Protein AF-A0A836K0W7-F1 (afdb_monomer)

Secondary structure (DSSP, 8-state):
--------------HHHHHT-S--TT---TT--EEEEE--SHHHHHHHHHHHHTT--SEEEEE-SSHHHHHHHHHHHHHTGGGTTS-EEEEE-SSS-TTTTT--

Radius of gyration: 19.11 Å; Cα contacts (8 Å, |Δi|>4): 118; chains: 1; bounding box: 28×46×59 Å

Mean predicted aligned error: 12.08 Å

Organism: NCBI:txid230685

Solvent-accessible surface area (backbone atoms only — not comparable to full-atom values): 6274 Å² total; per-residue (Å²): 136,82,81,79,77,77,78,73,77,93,62,88,84,45,72,66,60,66,75,48,65,68,70,81,88,75,73,75,67,88,74,73,34,73,44,78,41,79,38,60,50,75,71,36,46,52,51,53,48,53,41,28,70,69,59,66,33,47,27,42,36,33,25,17,90,50,36,69,58,9,32,50,54,25,51,57,53,49,75,48,15,82,83,30,74,61,42,49,59,42,38,28,56,70,85,75,54,72,62,71,69,67,77,110

InterPro domains:
  IPR001236 Lactate/malate dehydrogenase, N-terminal [PF00056] (33-97)
  IPR001557 L-lactate/malate dehydrogenase [PR00086] (34-58)
  IPR001557 L-lactate/malate dehydrogenase [PR00086] (59-83)
  IPR036291 NAD(P)-binding domain superfamily [SSF51735] (19-99)

Sequence (104 aa):
MTETRKKLPEVASNTVTVLLAKQAEHLVDGHRVKVVVVGSAPKGVAVAIAILFKRLASELVLIDVNEDLAKAEAEDISHAAAYLGNPRIVGTKGEARWEEAAEK

Foldseek 3Di:
DDPDPPPDPPDPDDVCCVVVVPPCPDPPVVDAAEEEFEDLPPVSLVVQVVCLQVVVHLEYEYEYCDQVSQAVSQVVVQVVCVNSVNHHTYGGNPPDDPPVVVVD

Nearest PDB structures (foldseek):
  7nay-assembly1_A  TM=9.422E-01  e=8.151E-05  Selenomonas ruminantium
  6j9t-assembly1_A-2  TM=8.046E-01  e=2.266E-04  Lacticaseibacillus casei DSM 20011 = JCM 1134 = ATCC 393
  1guz-assembly1_D  TM=8.729E-01  e=7.217E-04  Prosthecochloris vibrioformis
  1guz-assembly1_B  TM=8.508E-01  e=6.297E-04  Prosthecochloris vibrioformis
  1gv0-assembly1_B-2  TM=8.567E-01  e=1.527E-03  Chlorobaculum tepidum

pLDDT: mean 77.43, std 20.3, range [36.62, 96.5]

Structure (mmCIF, N/CA/C/O backbone):
data_AF-A0A836K0W7-F1
#
_entry.id   AF-A0A836K0W7-F1
#
loop_
_atom_site.group_PDB
_atom_site.id
_atom_site.type_symbol
_atom_site.label_atom_id
_atom_site.label_alt_id
_atom_site.label_comp_id
_atom_site.label_asym_id
_atom_site.label_entity_id
_atom_site.label_seq_id
_atom_site.pdbx_PDB_ins_code
_atom_site.Cartn_x
_atom_site.Cartn_y
_atom_site.Cartn_z
_atom_site.occupancy
_atom_site.B_iso_or_equiv
_atom_site.auth_seq_id
_atom_site.auth_comp_id
_atom_site.auth_asym_id
_atom_site.auth_atom_id
_atom_site.pdbx_PDB_model_num
ATOM 1 N N . MET A 1 1 ? -4.971 -37.596 46.133 1.00 39.34 1 MET A N 1
ATOM 2 C CA . MET A 1 1 ? -5.420 -36.972 44.870 1.00 39.34 1 MET A CA 1
ATOM 3 C C . MET A 1 1 ? -4.241 -36.218 44.289 1.00 39.34 1 MET A C 1
ATOM 5 O O . MET A 1 1 ? -3.884 -35.167 44.794 1.00 39.34 1 MET A O 1
ATOM 9 N N . THR A 1 2 ? -3.550 -36.833 43.335 1.00 36.62 2 THR A N 1
ATOM 10 C CA . THR A 1 2 ? -2.362 -36.280 42.677 1.00 36.62 2 THR A CA 1
ATOM 11 C C . THR A 1 2 ? -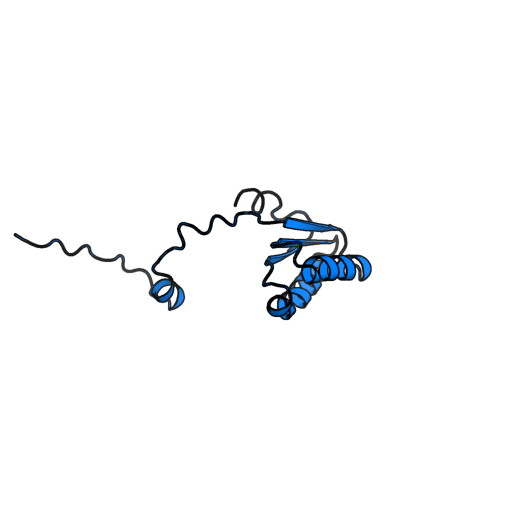2.801 -35.294 41.602 1.00 36.62 2 THR A C 1
ATOM 13 O O . THR A 1 2 ? -3.345 -35.712 40.580 1.00 36.62 2 THR A O 1
ATOM 16 N N . GLU A 1 3 ? -2.586 -33.998 41.827 1.00 39.91 3 GLU A N 1
ATOM 17 C CA . GLU A 1 3 ? -2.766 -32.990 40.785 1.00 39.91 3 GLU A CA 1
ATOM 18 C C . GLU A 1 3 ? -1.795 -33.260 39.635 1.00 39.91 3 GLU A C 1
ATOM 20 O O . GLU A 1 3 ? -0.571 -33.200 39.776 1.00 39.91 3 GLU A O 1
ATOM 25 N N . THR A 1 4 ? -2.350 -33.579 38.472 1.00 43.81 4 THR A N 1
ATOM 26 C CA . THR A 1 4 ? -1.591 -33.732 37.237 1.00 43.81 4 THR A CA 1
ATOM 27 C C . THR A 1 4 ? -1.242 -32.333 36.738 1.00 43.81 4 THR A C 1
ATOM 29 O O . THR A 1 4 ? -2.024 -31.699 36.029 1.00 43.81 4 THR A O 1
ATOM 32 N N . ARG A 1 5 ? -0.067 -31.814 37.119 1.00 45.69 5 ARG A N 1
ATOM 33 C CA . ARG A 1 5 ? 0.502 -30.629 36.464 1.00 45.69 5 ARG A CA 1
ATOM 34 C C . ARG A 1 5 ? 0.662 -30.959 34.982 1.00 45.69 5 ARG A C 1
ATOM 36 O O . ARG A 1 5 ? 1.548 -31.728 34.612 1.00 45.69 5 ARG A O 1
ATOM 43 N N . LYS A 1 6 ? -0.207 -30.401 34.133 1.00 49.16 6 LYS A N 1
ATOM 44 C CA . LYS A 1 6 ? -0.010 -30.410 32.681 1.00 49.16 6 LYS A CA 1
ATOM 45 C C . LYS A 1 6 ? 1.353 -29.768 32.418 1.00 49.16 6 LYS A C 1
ATOM 47 O O . LYS A 1 6 ? 1.527 -28.578 32.671 1.00 49.16 6 LYS A O 1
ATOM 52 N N . LYS A 1 7 ? 2.331 -30.566 31.978 1.00 44.03 7 LYS A N 1
ATOM 53 C CA . LYS A 1 7 ? 3.603 -30.052 31.461 1.00 44.03 7 LYS A CA 1
ATOM 54 C C . LYS A 1 7 ? 3.263 -29.125 30.297 1.00 44.03 7 LYS A C 1
ATOM 56 O O . LYS A 1 7 ? 2.734 -29.584 29.287 1.00 44.03 7 LYS A O 1
ATOM 61 N N . LEU A 1 8 ? 3.518 -27.831 30.475 1.00 49.44 8 LEU A N 1
ATOM 62 C CA . LEU A 1 8 ? 3.521 -26.873 29.376 1.00 49.44 8 LEU A CA 1
ATOM 63 C C . LEU A 1 8 ? 4.571 -27.343 28.356 1.00 49.44 8 LEU A C 1
ATOM 65 O O . LEU A 1 8 ? 5.652 -27.769 28.778 1.00 49.44 8 LEU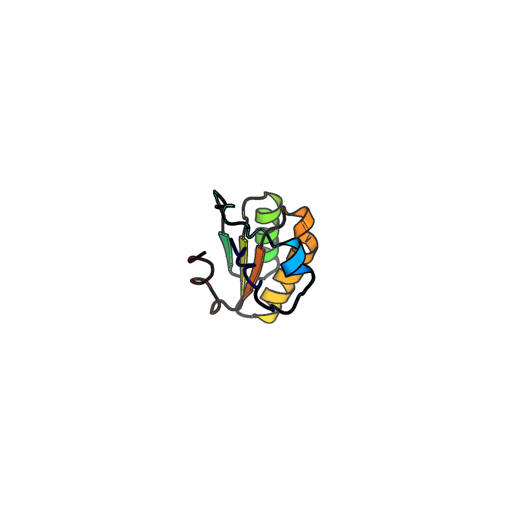 A O 1
ATOM 69 N N . PRO A 1 9 ? 4.257 -27.330 27.050 1.00 51.38 9 PRO A N 1
ATOM 70 C CA . PRO A 1 9 ? 5.222 -27.710 26.035 1.00 51.38 9 PRO A CA 1
ATOM 71 C C . PRO A 1 9 ? 6.412 -26.751 26.110 1.00 51.38 9 PRO A C 1
ATOM 73 O O . PRO A 1 9 ? 6.240 -25.539 26.244 1.00 51.38 9 PRO A O 1
ATOM 76 N N . GLU A 1 10 ? 7.617 -27.308 26.059 1.00 57.69 10 GLU A N 1
ATOM 77 C CA . GLU A 1 10 ? 8.876 -26.571 25.984 1.00 57.69 10 GLU A CA 1
ATOM 78 C C . GLU A 1 10 ? 8.970 -25.915 24.598 1.00 57.69 10 GLU A C 1
ATOM 80 O O . GLU A 1 10 ? 9.599 -26.418 23.674 1.00 57.69 10 GLU A O 1
ATOM 85 N N . VAL A 1 11 ? 8.227 -24.824 24.416 1.00 57.62 11 VAL A N 1
ATOM 86 C CA . VAL A 1 11 ? 8.247 -24.007 23.204 1.00 57.62 11 VAL A CA 1
ATOM 87 C C . VAL A 1 11 ? 9.293 -22.928 23.435 1.00 57.62 11 VAL A C 1
ATOM 89 O O . VAL A 1 11 ? 9.203 -22.198 24.421 1.00 57.62 11 VAL A O 1
ATOM 92 N N . ALA A 1 12 ? 10.297 -22.846 22.557 1.00 59.88 12 ALA A N 1
ATOM 93 C CA . ALA A 1 12 ? 11.346 -21.831 22.610 1.00 59.88 12 ALA A CA 1
ATOM 94 C C . ALA A 1 12 ? 10.727 -20.442 22.854 1.00 59.88 12 ALA A C 1
ATOM 96 O O . ALA A 1 12 ? 10.009 -19.897 22.012 1.00 59.88 12 ALA A O 1
ATOM 97 N N . SER A 1 13 ? 10.944 -19.920 24.061 1.00 60.09 13 SER A N 1
ATOM 98 C CA . SER A 1 13 ? 10.213 -18.773 24.589 1.00 60.09 13 SER A CA 1
ATOM 99 C C . SER A 1 13 ? 10.775 -17.490 23.992 1.00 60.09 13 SER A C 1
ATOM 101 O O . SER A 1 13 ? 11.722 -16.905 24.515 1.00 60.09 13 SER A O 1
ATOM 103 N N . ASN A 1 14 ? 10.233 -17.067 22.852 1.00 77.12 14 ASN A N 1
ATOM 104 C CA . ASN A 1 14 ? 10.411 -15.694 22.401 1.00 77.12 14 ASN A CA 1
ATOM 105 C C . ASN A 1 14 ? 9.385 -14.789 23.110 1.00 77.12 14 ASN A C 1
ATOM 107 O O . ASN A 1 14 ? 8.281 -15.215 23.460 1.00 77.12 14 ASN A O 1
ATOM 111 N N . THR A 1 15 ? 9.757 -13.528 23.344 1.00 79.31 15 THR A N 1
ATOM 112 C CA . THR A 1 15 ? 8.944 -12.554 24.096 1.00 79.31 15 THR A CA 1
ATOM 113 C C . THR A 1 15 ? 7.548 -12.369 23.495 1.00 79.31 15 THR A C 1
ATOM 115 O O . THR A 1 15 ? 6.583 -12.140 24.220 1.00 79.31 15 THR A O 1
ATOM 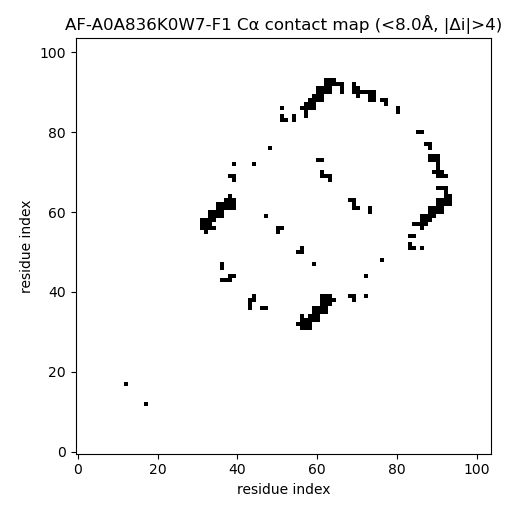118 N N . VAL A 1 16 ? 7.431 -12.521 22.173 1.00 78.56 16 VAL A N 1
ATOM 119 C CA . VAL A 1 16 ? 6.173 -12.404 21.425 1.00 78.56 16 VAL A CA 1
ATOM 120 C C . VAL A 1 16 ? 5.183 -13.482 21.874 1.00 78.56 16 VAL A C 1
ATOM 122 O O . VAL A 1 16 ? 4.065 -13.150 22.257 1.00 78.56 16 VAL A O 1
ATOM 125 N N . THR A 1 17 ? 5.601 -14.748 21.929 1.00 73.50 17 THR A N 1
ATOM 126 C CA . THR A 1 17 ? 4.758 -15.875 22.364 1.00 73.50 17 THR A CA 1
ATOM 127 C C . THR A 1 17 ? 4.342 -15.759 23.832 1.00 73.50 17 THR A C 1
ATOM 129 O O . THR A 1 17 ? 3.228 -16.137 24.186 1.00 73.50 17 THR A O 1
ATOM 132 N N . VAL A 1 18 ? 5.206 -15.203 24.689 1.00 80.44 18 VAL A N 1
ATOM 133 C CA . VAL A 1 18 ? 4.902 -14.997 26.116 1.00 80.44 18 VAL A CA 1
ATOM 134 C C . VAL A 1 18 ? 3.843 -13.913 26.313 1.00 80.44 18 VAL A C 1
ATOM 136 O O . VAL A 1 18 ? 2.896 -14.110 27.071 1.00 80.44 18 VAL A O 1
ATOM 139 N N . LEU A 1 19 ? 3.988 -12.771 25.635 1.00 81.50 19 LEU A N 1
ATOM 140 C CA . LEU A 1 19 ? 3.068 -11.641 25.787 1.00 81.50 19 LEU A CA 1
ATOM 141 C C . LEU A 1 19 ? 1.725 -11.880 25.083 1.00 81.50 19 LEU A C 1
ATOM 143 O O . LEU A 1 19 ? 0.690 -11.427 25.565 1.00 81.50 19 LEU A O 1
ATOM 147 N N . LEU A 1 20 ? 1.731 -12.622 23.974 1.00 77.88 20 LEU A N 1
ATOM 148 C CA . LEU A 1 20 ? 0.544 -12.947 23.175 1.00 77.88 20 LEU A CA 1
ATOM 149 C C . LEU A 1 20 ? -0.028 -14.337 23.498 1.00 77.88 20 LEU A C 1
ATOM 151 O O . LEU A 1 20 ? -0.765 -14.902 22.695 1.00 77.88 20 LEU A O 1
ATOM 155 N N . ALA A 1 21 ? 0.274 -14.889 24.680 1.00 71.06 21 ALA A N 1
ATOM 156 C CA . ALA A 1 21 ? -0.176 -16.217 25.114 1.00 71.06 21 ALA A CA 1
ATOM 157 C C . ALA A 1 21 ? -1.709 -16.396 25.101 1.00 71.06 21 ALA A C 1
ATOM 159 O O . ALA A 1 21 ? -2.208 -17.521 25.092 1.00 71.06 21 ALA A O 1
ATOM 160 N N . LYS A 1 22 ? -2.467 -15.294 25.066 1.00 63.62 22 LYS A N 1
ATOM 161 C CA . LYS A 1 22 ? -3.889 -15.299 24.729 1.00 63.62 22 LYS A CA 1
ATOM 162 C C . LYS A 1 22 ? -4.014 -15.126 23.214 1.00 63.62 22 LYS A C 1
ATOM 164 O O . LYS A 1 22 ? -3.973 -13.999 22.721 1.00 63.62 22 LYS A O 1
ATOM 169 N N . GLN A 1 23 ? -4.136 -16.234 22.479 1.00 59.44 23 GLN A N 1
ATOM 170 C CA . GLN A 1 23 ? -4.438 -16.158 21.051 1.00 59.44 23 GLN A CA 1
ATOM 171 C C . GLN A 1 23 ? -5.727 -15.349 20.877 1.00 59.44 23 GLN A C 1
ATOM 173 O O . GLN A 1 23 ? -6.708 -15.552 21.592 1.00 59.44 23 GLN A O 1
ATOM 178 N N . ALA A 1 24 ? -5.697 -14.362 19.986 1.00 57.09 24 ALA A N 1
ATOM 179 C CA . ALA A 1 24 ? -6.860 -13.564 19.639 1.00 57.09 24 ALA A CA 1
ATOM 180 C C . ALA A 1 24 ? -7.826 -14.441 18.829 1.00 57.09 24 ALA A C 1
ATOM 182 O O . ALA A 1 24 ? -7.878 -14.362 17.610 1.00 57.09 24 ALA A O 1
ATOM 183 N N . GLU A 1 25 ? -8.567 -15.319 19.499 1.00 52.03 25 GLU A N 1
ATOM 184 C CA . GLU A 1 25 ? -9.471 -16.275 18.843 1.00 52.03 25 GLU A CA 1
ATOM 185 C C . GLU A 1 25 ? -10.724 -15.600 18.256 1.00 52.03 25 GLU A C 1
ATOM 187 O O . GLU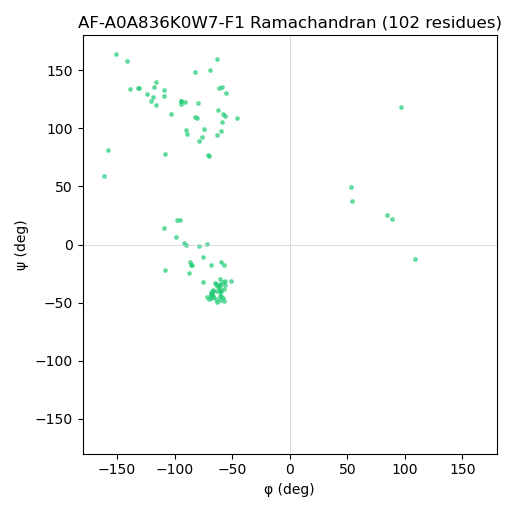 A 1 25 ? -11.600 -16.268 17.712 1.00 52.03 25 GLU A O 1
ATOM 192 N N . HIS A 1 26 ? -10.865 -14.275 18.375 1.00 49.16 26 HIS A N 1
ATOM 193 C CA . HIS A 1 26 ? -12.102 -13.612 17.980 1.00 49.16 26 HIS A CA 1
ATOM 194 C C . HIS A 1 26 ? -11.969 -12.104 17.756 1.00 49.16 26 HIS A C 1
ATOM 196 O O . HIS A 1 26 ? -12.652 -11.299 18.384 1.00 49.16 26 HIS A O 1
ATOM 202 N N . LEU A 1 27 ? -11.107 -11.700 16.829 1.00 53.41 27 LEU A N 1
ATOM 203 C CA . LEU A 1 27 ? -11.373 -10.482 16.067 1.00 53.41 27 LEU A CA 1
ATOM 204 C C . LEU A 1 27 ? -11.732 -10.943 14.661 1.00 53.41 27 LEU A C 1
ATOM 206 O O . LEU A 1 27 ? -10.902 -10.966 13.759 1.00 53.41 27 LEU A O 1
ATOM 210 N N . VAL A 1 28 ? -12.970 -11.419 14.510 1.00 47.22 28 VAL A N 1
ATO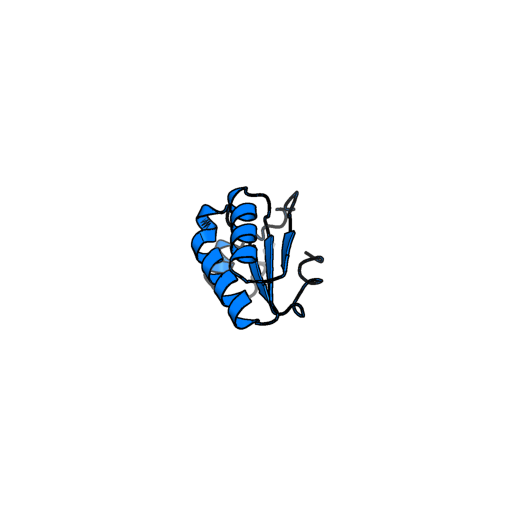M 211 C CA . VAL A 1 28 ? -13.586 -11.531 13.189 1.00 47.22 28 VAL A CA 1
ATOM 212 C C . VAL A 1 28 ? -13.675 -10.092 12.694 1.00 47.22 28 VAL A C 1
ATOM 214 O O . VAL A 1 28 ? -14.558 -9.346 13.114 1.00 47.22 28 VAL A O 1
ATOM 217 N N . ASP A 1 29 ? -12.672 -9.662 11.928 1.00 52.47 29 ASP A N 1
ATOM 218 C CA . ASP A 1 29 ? -12.597 -8.319 11.367 1.00 52.47 29 ASP A CA 1
ATOM 219 C C . ASP A 1 29 ? -13.826 -8.120 10.478 1.00 52.47 29 ASP A C 1
ATOM 221 O O . ASP A 1 29 ? -13.883 -8.581 9.339 1.00 52.47 29 ASP A O 1
ATOM 225 N N . GLY A 1 30 ? -14.843 -7.468 11.041 1.00 48.97 30 GLY A N 1
ATOM 226 C CA . GLY A 1 30 ? -16.195 -7.434 10.497 1.00 48.97 30 GLY A CA 1
ATOM 227 C C . GLY A 1 30 ? -16.313 -6.850 9.094 1.00 48.97 30 GLY A C 1
ATOM 228 O O . GLY A 1 30 ? -17.328 -7.092 8.464 1.00 48.97 30 GLY A O 1
ATOM 229 N N . HIS A 1 31 ? -15.301 -6.149 8.575 1.00 54.25 31 HIS A N 1
ATOM 230 C CA . HIS A 1 31 ? -15.216 -5.744 7.170 1.00 54.25 31 HIS A CA 1
ATOM 231 C C . HIS A 1 31 ? -13.753 -5.468 6.780 1.00 54.25 31 HIS A C 1
ATOM 233 O O . HIS A 1 31 ? -13.328 -4.311 6.749 1.00 54.25 31 HIS A O 1
ATOM 239 N N . ARG A 1 32 ? -12.962 -6.507 6.464 1.00 73.62 32 ARG A N 1
ATOM 240 C CA . ARG A 1 32 ? -11.659 -6.295 5.806 1.00 73.62 32 ARG A CA 1
ATOM 241 C C . ARG A 1 32 ? -11.869 -5.923 4.342 1.00 73.62 32 ARG A C 1
ATOM 243 O O . ARG A 1 32 ? -12.115 -6.779 3.497 1.00 73.62 32 ARG A O 1
ATOM 250 N N . VAL A 1 33 ? -11.796 -4.630 4.038 1.00 88.06 33 VAL A N 1
ATOM 251 C CA . VAL A 1 33 ? -11.827 -4.149 2.655 1.00 88.06 33 VAL A CA 1
ATOM 252 C C . VAL A 1 33 ? -10.422 -4.266 2.075 1.00 88.06 33 VAL A C 1
ATOM 254 O O . VAL A 1 33 ? -9.511 -3.528 2.456 1.00 88.06 33 VAL A O 1
ATOM 257 N N . LYS A 1 34 ? -10.259 -5.210 1.147 1.00 89.69 34 LYS A N 1
ATOM 258 C CA . LYS A 1 34 ? -9.035 -5.403 0.374 1.00 89.69 34 LYS A CA 1
ATOM 259 C C . LYS A 1 34 ? -9.138 -4.655 -0.947 1.00 89.69 34 LYS A C 1
ATOM 261 O O . LYS A 1 34 ? -10.049 -4.900 -1.735 1.00 89.69 34 LYS A O 1
ATOM 266 N N . VAL A 1 35 ? -8.189 -3.763 -1.196 1.00 92.69 35 VAL A N 1
ATOM 267 C CA . VAL A 1 35 ? -8.108 -2.977 -2.426 1.00 92.69 35 VAL A CA 1
ATOM 268 C C . VAL A 1 35 ? -6.844 -3.328 -3.185 1.00 92.69 35 VAL A C 1
ATOM 270 O O . VAL A 1 35 ? -5.769 -3.506 -2.618 1.00 92.69 35 VAL A O 1
ATOM 273 N N . VAL A 1 36 ? -6.993 -3.410 -4.500 1.00 93.62 36 VAL A N 1
ATOM 274 C CA . VAL A 1 36 ? -5.929 -3.757 -5.431 1.00 93.62 36 VAL A CA 1
ATOM 275 C C . VAL A 1 36 ? -5.715 -2.595 -6.366 1.00 93.62 36 VAL A C 1
ATOM 277 O O . VAL A 1 36 ? -6.662 -2.136 -7.004 1.00 93.62 36 VAL A O 1
ATOM 280 N N . VAL A 1 37 ? -4.474 -2.145 -6.469 1.00 93.94 37 VAL A N 1
ATOM 281 C CA . VAL A 1 37 ? -4.077 -1.121 -7.426 1.00 93.94 37 VAL A CA 1
ATOM 282 C C . VAL A 1 37 ? -3.094 -1.748 -8.399 1.00 93.94 37 VAL A C 1
ATOM 284 O O . VAL A 1 37 ? -2.044 -2.255 -8.010 1.00 93.94 37 VAL A O 1
ATOM 287 N N . VAL A 1 38 ? -3.469 -1.736 -9.676 1.00 93.62 38 VAL A N 1
ATOM 288 C CA . VAL A 1 38 ? -2.633 -2.232 -10.768 1.00 93.62 38 VAL A CA 1
ATOM 289 C C . VAL A 1 38 ? -1.867 -1.055 -11.364 1.00 93.62 38 VAL A C 1
ATOM 291 O O . VAL A 1 38 ? -2.468 -0.093 -11.842 1.00 93.62 38 VAL A O 1
ATOM 294 N N . GLY A 1 39 ? -0.544 -1.153 -11.336 1.00 92.38 39 GLY A N 1
ATOM 295 C CA . GLY A 1 39 ? 0.416 -0.130 -11.720 1.00 92.38 39 GLY A CA 1
ATOM 296 C C . GLY A 1 39 ? 0.927 0.664 -10.516 1.00 92.38 39 GLY A C 1
ATOM 297 O O . GLY A 1 39 ? 0.173 1.403 -9.884 1.00 92.38 39 GLY A O 1
ATOM 298 N N . SER A 1 40 ? 2.233 0.591 -10.274 1.00 92.62 40 SER A N 1
ATOM 299 C CA . SER A 1 40 ? 2.977 1.353 -9.259 1.00 92.62 40 SER A CA 1
ATOM 300 C C . SER A 1 40 ? 3.624 2.616 -9.832 1.00 92.62 40 SER A C 1
ATOM 302 O O . SER A 1 40 ? 4.551 3.182 -9.264 1.00 92.62 40 SER A O 1
ATOM 304 N N . ALA A 1 41 ? 3.127 3.103 -10.970 1.00 93.25 41 ALA A N 1
ATOM 305 C CA . ALA A 1 41 ? 3.472 4.433 -11.455 1.00 93.25 41 ALA A CA 1
ATOM 306 C C . ALA A 1 41 ? 2.981 5.513 -10.462 1.00 93.25 41 ALA A C 1
ATOM 308 O O . ALA A 1 41 ? 2.003 5.275 -9.746 1.00 93.25 41 ALA A O 1
ATOM 309 N N . PRO A 1 42 ? 3.526 6.747 -10.491 1.00 94.19 42 PRO A N 1
ATOM 310 C CA . PRO A 1 42 ? 3.145 7.814 -9.553 1.00 94.19 42 PRO A CA 1
ATOM 311 C C . PRO A 1 42 ? 1.632 8.068 -9.448 1.00 94.19 42 PRO A C 1
ATOM 313 O O . PRO A 1 42 ? 1.118 8.422 -8.392 1.00 94.19 42 PRO A O 1
ATOM 316 N N . LYS A 1 43 ? 0.887 7.848 -10.542 1.00 95.12 43 LYS A N 1
ATOM 317 C CA . LYS A 1 43 ? -0.581 7.949 -10.558 1.00 95.12 43 LYS A CA 1
ATOM 318 C C . LYS A 1 43 ? -1.256 6.840 -9.741 1.00 95.12 43 LYS A C 1
ATOM 320 O O . LYS A 1 43 ? -2.210 7.124 -9.027 1.00 95.12 43 LYS A O 1
ATOM 325 N N . GLY A 1 44 ? -0.779 5.600 -9.848 1.00 94.56 44 GLY A N 1
ATOM 326 C CA . GLY A 1 44 ? -1.307 4.459 -9.097 1.00 94.56 44 GLY A CA 1
ATOM 327 C C . GLY A 1 44 ? -1.009 4.585 -7.607 1.00 94.56 44 GLY A C 1
ATOM 328 O O . GLY A 1 44 ? -1.916 4.455 -6.788 1.00 94.56 44 GLY A O 1
ATOM 329 N N . VAL A 1 45 ? 0.219 4.981 -7.264 1.00 95.31 45 VAL A N 1
ATOM 330 C CA . VAL A 1 45 ? 0.631 5.269 -5.881 1.00 95.31 45 VAL A CA 1
ATOM 331 C C . VAL A 1 45 ? -0.213 6.395 -5.271 1.00 95.31 45 VAL A C 1
ATOM 333 O O . VAL A 1 45 ? -0.736 6.246 -4.169 1.00 95.31 45 VAL A O 1
ATOM 336 N N . ALA A 1 46 ? -0.460 7.485 -6.007 1.00 96.19 46 ALA A N 1
ATOM 337 C CA . ALA A 1 46 ? -1.327 8.567 -5.536 1.00 96.19 46 ALA A CA 1
ATOM 338 C C . ALA A 1 46 ? -2.764 8.096 -5.240 1.00 96.19 46 ALA A C 1
ATOM 340 O O . ALA A 1 46 ? -3.359 8.497 -4.237 1.00 96.19 46 ALA A O 1
ATOM 341 N N . VAL A 1 47 ? -3.323 7.221 -6.085 1.00 96.50 47 VAL A N 1
ATOM 342 C CA . VAL A 1 47 ? -4.652 6.624 -5.864 1.00 96.50 47 VAL A CA 1
ATOM 343 C C . VAL A 1 47 ? -4.644 5.708 -4.640 1.00 96.50 47 VAL A C 1
ATOM 345 O O . VAL A 1 47 ? -5.542 5.808 -3.804 1.00 96.50 47 VAL A O 1
ATOM 348 N N . ALA A 1 48 ? -3.624 4.863 -4.499 1.00 95.38 48 ALA A N 1
ATOM 349 C CA . ALA A 1 48 ? -3.455 3.976 -3.356 1.00 95.38 48 ALA A CA 1
ATOM 350 C C . ALA A 1 48 ? -3.415 4.760 -2.033 1.00 95.38 48 ALA A C 1
ATOM 352 O O . ALA A 1 48 ? -4.183 4.481 -1.111 1.00 95.38 48 ALA A O 1
ATOM 353 N N . ILE A 1 49 ? -2.601 5.816 -1.981 1.00 94.88 49 ILE A N 1
ATOM 354 C CA . ILE A 1 49 ? -2.497 6.721 -0.835 1.00 94.88 49 ILE A CA 1
ATOM 355 C C . ILE A 1 49 ? -3.844 7.398 -0.551 1.00 94.88 49 ILE A C 1
ATOM 357 O O . ILE A 1 49 ? -4.278 7.427 0.597 1.00 94.88 49 ILE A O 1
ATOM 361 N N . ALA A 1 50 ? -4.560 7.889 -1.568 1.00 95.31 50 ALA A N 1
ATOM 362 C CA . ALA A 1 50 ? -5.862 8.531 -1.376 1.00 95.31 50 ALA A CA 1
ATOM 363 C C . ALA A 1 50 ? -6.922 7.587 -0.774 1.00 95.31 50 ALA A C 1
ATOM 365 O O . ALA A 1 50 ? -7.746 8.015 0.038 1.00 95.31 50 ALA A O 1
ATOM 366 N N . ILE A 1 51 ? -6.901 6.306 -1.155 1.00 94.62 51 ILE A N 1
ATOM 367 C CA . ILE A 1 51 ? -7.788 5.266 -0.610 1.00 94.62 51 ILE A CA 1
ATOM 368 C C . ILE A 1 51 ? -7.465 5.010 0.866 1.00 94.62 51 ILE A C 1
ATOM 370 O O . ILE A 1 51 ? -8.378 4.958 1.698 1.00 94.62 51 ILE A O 1
ATOM 374 N N . LEU A 1 52 ? -6.177 4.919 1.201 1.00 92.88 52 LEU A N 1
ATOM 375 C CA . LEU A 1 52 ? -5.714 4.714 2.572 1.00 92.88 52 LEU A CA 1
ATOM 376 C C . LEU A 1 52 ? -5.965 5.932 3.472 1.00 92.88 52 LEU A C 1
ATOM 378 O O . LEU A 1 52 ? -6.448 5.776 4.589 1.00 92.88 52 LEU A O 1
ATOM 382 N N . PHE A 1 53 ? -5.746 7.155 2.981 1.00 93.56 53 PHE A N 1
ATOM 383 C CA . PHE A 1 53 ? -6.047 8.387 3.726 1.00 93.56 53 PHE A CA 1
ATOM 384 C C . PHE A 1 53 ? -7.529 8.512 4.080 1.00 93.56 53 PHE A C 1
ATOM 386 O O . PHE A 1 53 ? -7.877 9.009 5.150 1.00 93.56 53 PHE A O 1
ATOM 393 N N . LYS A 1 54 ? -8.412 8.037 3.196 1.00 92.56 54 LYS A N 1
ATOM 394 C CA . LYS A 1 54 ? -9.857 7.970 3.449 1.00 92.56 54 LYS A CA 1
ATOM 395 C C . LYS A 1 54 ? -10.264 6.782 4.327 1.00 92.56 54 LYS A C 1
ATOM 397 O O . LYS A 1 54 ? -11.448 6.647 4.622 1.00 92.56 54 LYS A O 1
ATOM 402 N N . ARG A 1 55 ? -9.309 5.938 4.741 1.00 89.81 55 ARG A N 1
ATOM 403 C CA . ARG A 1 55 ? -9.514 4.722 5.545 1.00 89.81 55 ARG A CA 1
ATOM 404 C C . ARG A 1 55 ? -10.535 3.766 4.925 1.00 89.81 55 ARG A C 1
ATOM 406 O O . ARG A 1 55 ? -11.335 3.157 5.626 1.00 89.81 55 ARG A O 1
ATOM 413 N N . LEU A 1 56 ? -10.521 3.663 3.596 1.00 90.19 56 LEU A N 1
ATOM 414 C CA . LEU A 1 56 ? -11.462 2.822 2.852 1.00 90.19 56 LEU A CA 1
ATOM 415 C C . LEU A 1 56 ? -10.993 1.371 2.720 1.00 90.19 56 LEU A C 1
ATOM 417 O O . LEU A 1 56 ? -11.795 0.524 2.347 1.00 90.19 56 LEU A O 1
ATOM 421 N N . ALA A 1 57 ? -9.718 1.090 2.991 1.00 90.94 57 ALA A N 1
ATOM 422 C CA . ALA A 1 57 ? -9.127 -0.233 2.852 1.00 90.94 57 ALA A CA 1
ATOM 423 C C . ALA A 1 57 ? -8.346 -0.615 4.110 1.00 90.94 57 ALA A C 1
ATOM 425 O O . ALA A 1 57 ? -7.558 0.180 4.622 1.00 90.94 57 ALA A O 1
ATOM 426 N N . SER A 1 58 ? -8.551 -1.843 4.578 1.00 90.00 58 SER A N 1
ATOM 427 C CA . SER A 1 58 ? -7.733 -2.478 5.615 1.00 90.00 58 SER A CA 1
ATOM 428 C C . SER A 1 58 ? -6.528 -3.199 5.015 1.00 90.00 58 SER A C 1
ATOM 430 O O . SER A 1 58 ? -5.525 -3.398 5.694 1.00 90.00 58 SER A O 1
ATOM 432 N N . GLU A 1 59 ? -6.626 -3.593 3.743 1.00 91.00 59 GLU A N 1
ATOM 43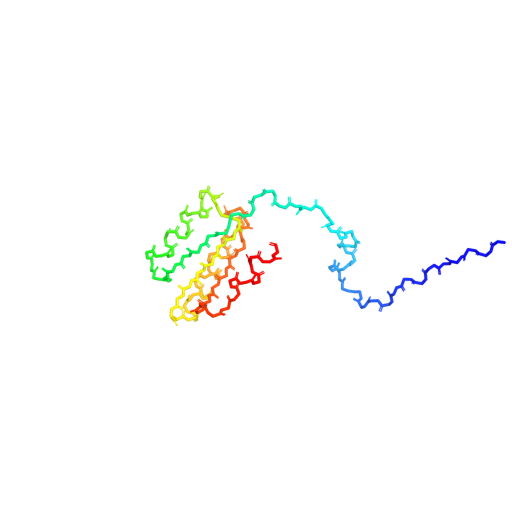3 C CA . GLU A 1 59 ? -5.532 -4.196 2.992 1.00 91.00 59 GLU A CA 1
ATOM 434 C C . GLU A 1 59 ? -5.380 -3.519 1.629 1.00 91.00 59 GLU A C 1
ATOM 436 O O . GLU A 1 59 ? -6.363 -3.300 0.921 1.00 91.00 59 GLU A O 1
ATOM 441 N N . LEU A 1 60 ? -4.144 -3.212 1.249 1.00 92.94 60 LEU A N 1
ATOM 442 C CA . LEU A 1 60 ? -3.784 -2.638 -0.039 1.00 92.94 60 LEU A CA 1
ATOM 443 C C . LEU A 1 60 ? -2.741 -3.527 -0.715 1.00 92.94 60 LEU A C 1
ATOM 445 O O . LEU A 1 60 ? -1.709 -3.847 -0.128 1.00 92.94 60 LEU A O 1
ATOM 449 N N . VAL A 1 61 ? -2.981 -3.880 -1.973 1.00 93.44 61 VAL A N 1
ATOM 450 C CA . VAL A 1 61 ? -2.018 -4.622 -2.788 1.00 93.44 61 VAL A CA 1
ATOM 451 C C . VAL A 1 61 ? -1.652 -3.809 -4.024 1.00 93.44 61 VAL A C 1
ATOM 453 O O . VAL A 1 61 ? -2.531 -3.442 -4.804 1.00 93.44 61 VAL A O 1
ATOM 456 N N . LEU A 1 62 ? -0.359 -3.550 -4.203 1.00 94.25 62 LEU A N 1
ATOM 457 C CA . LEU A 1 62 ? 0.218 -2.954 -5.403 1.00 94.25 62 LEU A CA 1
ATOM 458 C C . LEU A 1 62 ? 0.706 -4.064 -6.336 1.00 94.25 62 LEU A C 1
ATOM 460 O O . LEU A 1 62 ? 1.525 -4.897 -5.940 1.00 94.25 62 LEU A O 1
ATOM 464 N N . ILE A 1 63 ? 0.207 -4.068 -7.571 1.00 93.06 63 ILE A N 1
ATOM 465 C CA . ILE A 1 63 ? 0.689 -4.954 -8.633 1.00 93.06 63 ILE A CA 1
ATOM 466 C C . ILE A 1 63 ? 1.435 -4.135 -9.668 1.00 93.06 63 ILE A C 1
ATOM 468 O O . ILE A 1 63 ? 0.850 -3.216 -10.230 1.00 93.06 63 ILE A O 1
ATOM 472 N N . ASP A 1 64 ? 2.655 -4.518 -10.018 1.00 92.75 64 ASP A N 1
ATOM 473 C CA . ASP A 1 6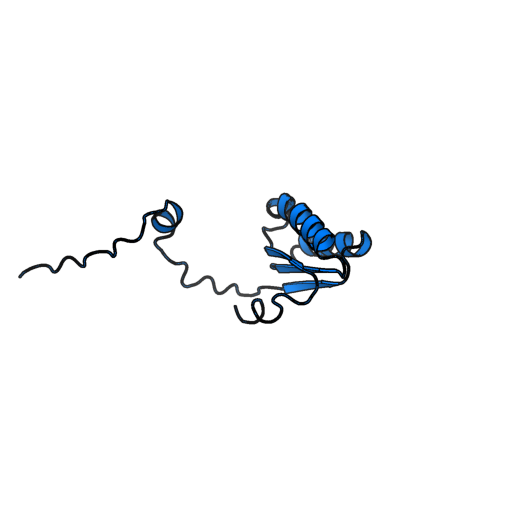4 ? 3.339 -3.958 -11.186 1.00 92.75 64 ASP A CA 1
ATOM 474 C C . ASP A 1 64 ? 4.139 -5.034 -11.928 1.00 92.75 64 ASP A C 1
ATOM 476 O O . ASP A 1 64 ? 4.499 -6.053 -11.355 1.00 92.75 64 ASP A O 1
ATOM 480 N N . VAL A 1 65 ? 4.445 -4.818 -13.208 1.00 92.19 65 VAL A N 1
ATOM 481 C CA . VAL A 1 65 ? 5.373 -5.680 -13.959 1.00 92.19 65 VAL A CA 1
ATOM 482 C C . VAL A 1 65 ? 6.762 -5.664 -13.313 1.00 92.19 65 VAL A C 1
ATOM 484 O O . VAL A 1 65 ? 7.464 -6.681 -13.320 1.00 92.19 65 VAL A O 1
ATOM 487 N N . ASN A 1 66 ? 7.151 -4.518 -12.750 1.00 92.69 66 ASN A N 1
ATOM 488 C CA . ASN A 1 66 ? 8.365 -4.362 -11.968 1.00 92.69 66 ASN A CA 1
ATOM 489 C C . ASN A 1 66 ? 8.090 -4.651 -10.481 1.00 92.69 66 ASN A C 1
ATOM 491 O O . ASN A 1 66 ? 7.608 -3.793 -9.741 1.00 92.69 66 ASN A O 1
ATOM 495 N N . GLU A 1 67 ? 8.419 -5.869 -10.045 1.00 91.75 67 GLU A N 1
ATOM 496 C CA . GLU A 1 67 ? 8.214 -6.321 -8.663 1.00 91.75 67 GLU A CA 1
ATOM 497 C C . GLU A 1 67 ? 8.980 -5.479 -7.640 1.00 91.75 67 GLU A C 1
ATOM 499 O O . GLU A 1 67 ? 8.437 -5.160 -6.583 1.00 91.75 67 GLU A O 1
ATOM 504 N N . ASP A 1 68 ? 10.217 -5.102 -7.959 1.00 93.50 68 ASP A N 1
ATOM 505 C CA . ASP A 1 68 ? 11.067 -4.324 -7.059 1.00 93.50 68 ASP A CA 1
ATOM 506 C C . ASP A 1 68 ? 10.490 -2.924 -6.856 1.00 93.50 68 ASP A C 1
ATOM 508 O O . ASP A 1 68 ? 10.438 -2.436 -5.729 1.00 93.50 68 ASP A O 1
ATOM 512 N N . LEU A 1 69 ? 9.965 -2.313 -7.925 1.00 93.81 69 LEU A N 1
ATOM 513 C CA . LEU A 1 69 ? 9.247 -1.043 -7.828 1.00 93.81 69 LEU A CA 1
ATOM 514 C C . LEU A 1 69 ? 7.973 -1.192 -6.988 1.00 93.81 69 LEU A C 1
ATOM 516 O O . LEU A 1 69 ? 7.734 -0.391 -6.091 1.00 93.81 69 LEU A O 1
ATOM 520 N N . ALA A 1 70 ? 7.163 -2.226 -7.234 1.00 94.19 70 ALA A N 1
ATOM 521 C CA . ALA A 1 70 ? 5.943 -2.448 -6.462 1.00 94.19 70 ALA A CA 1
ATOM 522 C C . ALA A 1 70 ? 6.219 -2.656 -4.967 1.00 94.19 70 ALA A C 1
ATOM 524 O O . ALA A 1 70 ? 5.467 -2.149 -4.136 1.00 94.19 70 ALA A O 1
ATOM 525 N N . LYS A 1 71 ? 7.287 -3.382 -4.620 1.00 94.12 71 LYS A N 1
ATOM 526 C CA . LYS A 1 71 ? 7.719 -3.575 -3.231 1.00 94.12 71 LYS A CA 1
ATOM 527 C C . LYS A 1 71 ? 8.253 -2.291 -2.613 1.00 94.12 71 LYS A C 1
ATOM 529 O O . LYS A 1 71 ? 7.833 -1.967 -1.510 1.00 94.12 71 LYS A O 1
ATOM 534 N N . ALA A 1 72 ? 9.103 -1.552 -3.323 1.00 95.81 72 ALA A N 1
ATOM 535 C CA . ALA A 1 72 ? 9.656 -0.294 -2.830 1.00 95.81 72 ALA A CA 1
ATOM 536 C C . ALA A 1 72 ? 8.546 0.715 -2.489 1.00 95.81 72 ALA A C 1
ATOM 538 O O . ALA A 1 72 ? 8.533 1.273 -1.396 1.00 95.81 72 ALA A O 1
ATOM 539 N N . GLU A 1 73 ? 7.563 0.878 -3.378 1.00 95.88 73 GLU A N 1
ATOM 540 C CA . GLU A 1 73 ? 6.409 1.755 -3.137 1.00 95.88 73 GLU A CA 1
ATOM 541 C C . GLU A 1 73 ? 5.521 1.231 -1.993 1.00 95.88 73 GLU A C 1
ATOM 543 O O . GLU A 1 73 ? 5.036 1.997 -1.163 1.00 95.88 73 GLU A O 1
ATOM 548 N N . ALA A 1 74 ? 5.318 -0.087 -1.899 1.00 95.00 74 ALA A N 1
ATOM 549 C CA . ALA A 1 74 ? 4.562 -0.690 -0.802 1.00 95.00 74 ALA A CA 1
ATOM 550 C C . ALA A 1 74 ? 5.236 -0.470 0.566 1.00 95.00 74 ALA A C 1
ATOM 552 O O . ALA A 1 74 ? 4.547 -0.199 1.552 1.00 95.00 74 ALA A O 1
ATOM 553 N N . GLU A 1 75 ? 6.563 -0.576 0.637 1.00 95.38 75 GLU A N 1
ATOM 554 C CA . GLU A 1 75 ? 7.356 -0.315 1.842 1.00 95.38 75 GLU A CA 1
ATOM 555 C C . GLU A 1 75 ? 7.329 1.167 2.228 1.00 95.38 75 GLU A C 1
ATOM 557 O O . GLU A 1 75 ? 7.128 1.481 3.403 1.00 95.38 75 GLU A O 1
ATOM 562 N N . ASP A 1 76 ? 7.429 2.075 1.254 1.00 95.69 76 ASP A N 1
ATOM 563 C CA . ASP A 1 76 ? 7.341 3.515 1.510 1.00 95.69 76 ASP A CA 1
ATOM 564 C C . ASP A 1 76 ? 5.983 3.899 2.119 1.00 95.69 76 ASP A C 1
ATOM 566 O O . ASP A 1 76 ? 5.907 4.524 3.180 1.00 95.69 76 ASP A O 1
ATOM 570 N N . ILE A 1 77 ? 4.881 3.411 1.538 1.00 95.06 77 ILE A N 1
ATOM 571 C CA . ILE A 1 77 ? 3.541 3.619 2.107 1.00 95.06 77 ILE A CA 1
ATOM 572 C C . ILE A 1 77 ? 3.427 2.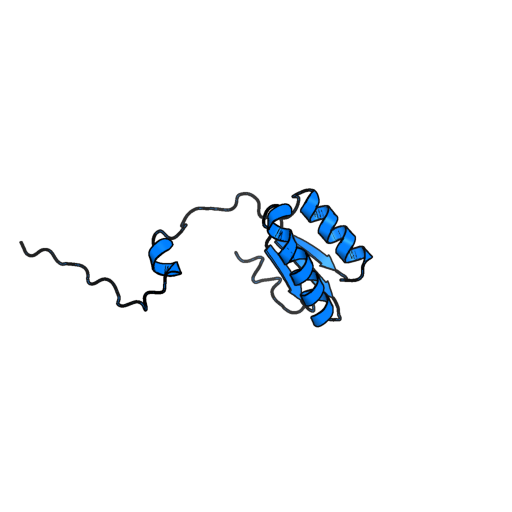954 3.492 1.00 95.06 77 ILE A C 1
ATOM 574 O O . ILE A 1 77 ? 2.777 3.498 4.391 1.00 95.06 77 ILE A O 1
ATOM 578 N N . SER A 1 78 ? 4.073 1.802 3.703 1.00 93.88 78 SER A N 1
ATOM 579 C CA . SER A 1 78 ? 4.058 1.092 4.991 1.00 93.88 78 SER A CA 1
ATOM 580 C C . SER A 1 78 ? 4.740 1.879 6.107 1.00 93.88 78 SER A C 1
ATOM 582 O O . SER A 1 78 ? 4.268 1.845 7.244 1.00 93.88 78 SER A O 1
ATOM 584 N N . HIS A 1 79 ? 5.783 2.656 5.807 1.00 95.00 79 HIS A N 1
ATOM 585 C CA . HIS A 1 79 ? 6.378 3.570 6.786 1.00 95.00 79 HIS A CA 1
ATOM 586 C C . HIS A 1 79 ? 5.381 4.625 7.285 1.00 95.00 79 HIS A C 1
ATOM 588 O O . HIS A 1 79 ? 5.448 5.047 8.441 1.00 95.00 79 HIS A O 1
ATOM 594 N N . ALA A 1 80 ? 4.410 5.007 6.454 1.00 92.56 80 ALA A N 1
ATOM 595 C CA . ALA A 1 80 ? 3.331 5.915 6.825 1.00 92.56 80 ALA A CA 1
ATOM 596 C C . ALA A 1 80 ? 2.085 5.203 7.397 1.00 92.56 80 ALA A C 1
ATOM 598 O O . ALA A 1 80 ? 1.126 5.881 7.779 1.00 92.56 80 ALA A O 1
ATOM 599 N N . ALA A 1 81 ? 2.068 3.867 7.509 1.00 90.25 81 ALA A N 1
ATOM 600 C CA . ALA A 1 81 ? 0.872 3.089 7.860 1.00 90.25 81 ALA A CA 1
ATOM 601 C C . ALA A 1 81 ? 0.226 3.513 9.190 1.00 90.25 81 ALA A C 1
ATOM 603 O O . ALA A 1 81 ? -1.003 3.537 9.298 1.00 90.25 81 ALA A O 1
ATOM 604 N N . ALA A 1 82 ? 1.026 3.928 10.178 1.00 90.12 82 ALA A N 1
ATOM 605 C CA . ALA A 1 82 ? 0.530 4.420 11.466 1.00 90.12 82 ALA A CA 1
ATOM 606 C C . ALA A 1 82 ? -0.424 5.624 11.321 1.00 90.12 82 ALA A C 1
ATOM 608 O O . ALA A 1 82 ? -1.384 5.754 12.080 1.00 90.12 82 ALA A O 1
ATOM 609 N N . TYR A 1 83 ? -0.212 6.471 10.310 1.00 91.06 83 TYR A N 1
ATOM 610 C CA . TYR A 1 83 ? -1.065 7.625 10.013 1.00 91.06 83 TYR A CA 1
ATOM 611 C C . TYR A 1 83 ? -2.280 7.261 9.145 1.00 91.06 83 TYR A C 1
ATOM 613 O O . TYR A 1 83 ? -3.266 7.999 9.111 1.00 91.06 83 TYR A O 1
ATOM 621 N N . LEU A 1 84 ? -2.240 6.101 8.488 1.00 88.94 84 LEU A N 1
ATOM 622 C CA . LEU A 1 84 ? -3.227 5.638 7.511 1.00 88.94 84 LEU A CA 1
ATOM 623 C C . LEU A 1 84 ? -4.263 4.656 8.090 1.00 88.94 84 LEU A C 1
ATOM 625 O O . LEU A 1 84 ? -5.082 4.119 7.353 1.00 88.94 84 LEU A O 1
ATOM 629 N N . GLY A 1 85 ? -4.263 4.428 9.408 1.00 86.75 85 GLY A N 1
ATOM 630 C CA . GLY A 1 85 ? -5.159 3.460 10.059 1.00 86.75 85 GLY A CA 1
ATOM 631 C C . GLY A 1 85 ? -4.588 2.042 10.139 1.00 86.75 85 GLY A C 1
ATOM 632 O O . GLY A 1 85 ? -5.346 1.092 10.296 1.00 86.75 85 GLY A O 1
ATOM 633 N N . ASN A 1 86 ? -3.261 1.921 10.050 1.00 90.25 86 ASN A N 1
ATOM 634 C CA . ASN A 1 86 ? -2.505 0.672 10.093 1.00 90.25 86 ASN A CA 1
ATOM 635 C C . ASN A 1 86 ? -2.976 -0.396 9.078 1.00 90.25 86 ASN A C 1
ATOM 637 O O . ASN A 1 86 ? -3.215 -1.542 9.469 1.00 90.25 86 ASN A O 1
ATOM 641 N N . PRO A 1 87 ? -3.137 -0.038 7.787 1.00 91.38 87 PRO A N 1
ATOM 642 C CA . PRO A 1 87 ? -3.501 -1.000 6.757 1.00 91.38 87 PRO A CA 1
ATOM 643 C C . PRO A 1 87 ? -2.344 -1.970 6.493 1.00 91.38 87 PRO A C 1
ATOM 645 O O . PRO A 1 87 ? -1.169 -1.609 6.580 1.00 91.38 87 PRO A O 1
ATOM 64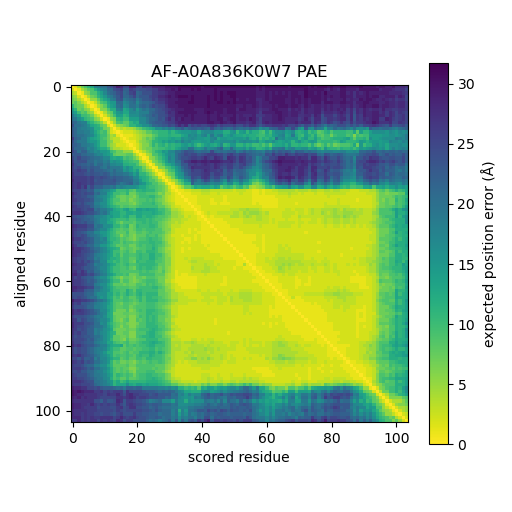8 N N . ARG A 1 88 ? -2.672 -3.197 6.091 1.00 91.69 88 ARG A N 1
ATOM 649 C CA . ARG A 1 88 ? -1.686 -4.145 5.569 1.00 91.69 88 ARG A CA 1
ATOM 650 C C . ARG A 1 88 ? -1.391 -3.811 4.110 1.00 91.69 88 ARG A C 1
ATOM 652 O O . ARG A 1 88 ? -2.302 -3.839 3.289 1.00 91.69 88 ARG A O 1
ATOM 659 N N . ILE A 1 89 ? -0.137 -3.532 3.774 1.00 93.75 89 ILE A N 1
ATOM 660 C CA . ILE A 1 89 ? 0.266 -3.131 2.419 1.00 93.75 89 ILE A CA 1
ATOM 661 C C . ILE A 1 89 ? 1.235 -4.170 1.846 1.00 93.75 89 ILE A C 1
ATOM 663 O O . ILE A 1 89 ? 2.125 -4.646 2.550 1.00 93.75 89 ILE A O 1
ATOM 667 N N . VAL A 1 90 ? 1.044 -4.568 0.585 1.00 93.38 90 VAL A N 1
ATOM 668 C CA . VAL A 1 90 ? 1.866 -5.588 -0.092 1.00 93.38 90 VAL A CA 1
ATOM 669 C C . VAL A 1 90 ? 2.158 -5.167 -1.533 1.00 93.38 90 VAL A C 1
ATOM 671 O O . VAL A 1 90 ? 1.240 -4.780 -2.247 1.00 93.38 90 VAL A O 1
ATOM 674 N N . GLY A 1 91 ? 3.409 -5.290 -1.981 1.00 93.19 91 GLY A N 1
ATOM 675 C CA . GLY A 1 91 ? 3.811 -5.106 -3.382 1.00 93.19 91 GLY A CA 1
ATOM 676 C C . GLY A 1 91 ? 4.191 -6.433 -4.045 1.00 93.19 91 GLY A C 1
ATOM 677 O O . GLY A 1 91 ? 4.926 -7.225 -3.454 1.00 93.19 91 GLY A O 1
ATOM 678 N N . THR A 1 92 ? 3.685 -6.711 -5.250 1.00 90.75 92 THR A N 1
ATOM 679 C CA . THR A 1 92 ? 3.967 -7.963 -5.979 1.00 90.75 92 THR A CA 1
ATOM 680 C C . THR A 1 92 ? 3.911 -7.799 -7.502 1.00 90.75 92 THR A C 1
ATOM 682 O O . THR A 1 92 ? 3.335 -6.846 -8.016 1.00 90.75 92 THR A O 1
ATOM 685 N N . LYS A 1 93 ? 4.469 -8.769 -8.239 1.00 86.31 93 LYS A N 1
ATOM 686 C CA . LYS A 1 93 ? 4.409 -8.844 -9.706 1.00 86.31 93 LYS A CA 1
ATOM 687 C C . LYS A 1 93 ? 3.052 -9.296 -10.270 1.00 86.31 93 LYS A C 1
ATOM 689 O O . LYS A 1 93 ? 2.806 -9.220 -11.468 1.00 86.31 93 LYS A O 1
ATOM 694 N N . GLY A 1 94 ? 2.161 -9.782 -9.406 1.00 69.50 94 GLY A N 1
ATOM 695 C CA . GLY A 1 94 ? 0.833 -10.287 -9.777 1.00 69.50 94 GLY A CA 1
ATOM 696 C C . GLY A 1 94 ? 0.687 -11.804 -9.668 1.00 69.50 94 GLY A C 1
ATOM 697 O O . GLY A 1 94 ? -0.440 -12.288 -9.653 1.00 69.50 94 GLY A O 1
ATOM 698 N N . GLU A 1 95 ? 1.788 -12.542 -9.500 1.00 59.94 95 GLU A N 1
ATOM 699 C CA . GLU A 1 95 ? 1.758 -14.002 -9.315 1.00 59.94 95 GLU A CA 1
ATOM 700 C C . GLU A 1 95 ? 1.559 -14.423 -7.852 1.00 59.94 95 GLU A C 1
ATOM 702 O O . GLU A 1 95 ? 1.161 -15.551 -7.575 1.00 59.94 95 GLU A O 1
ATOM 707 N N . ALA A 1 96 ? 1.785 -13.525 -6.890 1.00 48.81 96 ALA A N 1
ATOM 708 C CA . ALA A 1 96 ? 1.769 -13.894 -5.484 1.00 48.81 96 ALA A CA 1
ATOM 709 C C . ALA A 1 96 ? 0.468 -13.455 -4.787 1.00 48.81 96 ALA A C 1
ATOM 711 O O . ALA A 1 96 ? 0.265 -12.278 -4.495 1.00 48.81 96 ALA A O 1
ATOM 712 N N . ARG A 1 97 ? -0.338 -14.456 -4.399 1.00 50.00 97 ARG A N 1
ATOM 713 C CA . ARG A 1 97 ? -1.229 -14.442 -3.215 1.00 50.00 97 ARG A CA 1
ATOM 714 C C . ARG A 1 97 ? -2.621 -13.807 -3.335 1.00 50.00 97 ARG A C 1
ATOM 716 O O . ARG A 1 97 ? -3.198 -13.433 -2.312 1.00 50.00 97 ARG A O 1
ATOM 723 N N . TRP A 1 98 ? -3.230 -13.743 -4.521 1.00 47.22 98 TRP A N 1
ATOM 724 C CA . TRP A 1 98 ? -4.667 -13.417 -4.599 1.00 47.22 98 TRP A CA 1
ATOM 725 C C . TRP A 1 98 ? -5.525 -14.392 -3.782 1.00 47.22 98 TRP A C 1
ATOM 727 O O . TRP A 1 98 ? -6.424 -13.937 -3.077 1.00 47.22 98 TRP A O 1
ATOM 737 N N . GLU A 1 99 ? -5.168 -15.680 -3.799 1.00 43.38 99 GLU A N 1
ATOM 738 C CA . GLU A 1 99 ? -5.825 -16.756 -3.041 1.00 43.38 99 GLU A CA 1
ATOM 739 C C . GLU A 1 99 ? -5.539 -16.681 -1.530 1.00 43.38 99 GLU A C 1
ATOM 741 O O . GLU A 1 99 ? -6.465 -16.687 -0.725 1.00 43.38 99 GLU A O 1
ATOM 746 N N . GLU A 1 100 ? -4.287 -16.466 -1.114 1.00 46.22 100 GLU A N 1
ATOM 747 C CA . GLU A 1 100 ? -3.912 -16.428 0.317 1.00 46.22 100 GLU A CA 1
ATOM 748 C C . GLU A 1 100 ? -4.478 -15.212 1.079 1.00 46.22 100 GLU A C 1
ATOM 750 O O . GLU A 1 100 ? -4.524 -15.198 2.309 1.00 46.22 100 GLU A O 1
ATOM 755 N N . ALA A 1 101 ? -4.900 -14.178 0.350 1.00 41.41 101 ALA A N 1
ATOM 756 C CA . ALA A 1 101 ? -5.601 -13.017 0.888 1.00 41.41 101 ALA A CA 1
ATOM 757 C C . ALA A 1 101 ? -7.089 -12.980 0.479 1.00 41.41 101 ALA A C 1
ATOM 759 O O . ALA A 1 101 ? -7.713 -11.928 0.579 1.00 41.41 101 ALA A O 1
ATOM 760 N N . ALA A 1 102 ? -7.632 -14.090 -0.029 1.00 41.56 102 ALA A N 1
ATOM 761 C CA . ALA A 1 102 ? -9.068 -14.366 -0.122 1.00 41.56 102 ALA A CA 1
ATOM 762 C C . ALA A 1 102 ? -9.499 -15.459 0.881 1.00 41.56 102 ALA A C 1
ATOM 764 O O . ALA A 1 102 ? -10.665 -15.513 1.258 1.00 41.56 102 ALA A O 1
ATOM 765 N N . GLU A 1 103 ? -8.561 -16.297 1.339 1.00 37.59 103 GLU A N 1
ATOM 766 C CA . GLU A 1 103 ? -8.812 -17.446 2.223 1.00 37.59 103 GLU A CA 1
ATOM 767 C C . GLU A 1 103 ? -8.681 -17.143 3.736 1.00 37.59 103 GLU A C 1
ATOM 769 O O . GLU A 1 103 ? -8.878 -18.033 4.561 1.00 37.59 103 GLU A O 1
ATOM 774 N N . LYS A 1 104 ? -8.380 -15.899 4.142 1.00 38.19 104 LYS A N 1
ATOM 775 C CA . LYS A 1 104 ? -8.256 -15.510 5.563 1.00 38.19 104 LYS A CA 1
ATOM 776 C C . LYS A 1 104 ? -9.144 -14.358 5.994 1.00 38.19 104 LYS A C 1
ATOM 778 O O . LYS A 1 104 ? -9.112 -13.288 5.345 1.00 38.19 104 LYS A O 1
#